Protein AF-A0A2D4JA57-F1 (afdb_monomer)

Organism: NCBI:txid129467

Structure (mmCIF, N/CA/C/O backbone):
data_AF-A0A2D4JA57-F1
#
_entry.id   AF-A0A2D4JA57-F1
#
loop_
_atom_site.group_PDB
_atom_site.id
_atom_site.type_symbol
_atom_site.label_atom_id
_atom_site.label_alt_id
_atom_site.label_comp_id
_atom_site.label_asym_id
_atom_site.label_entity_id
_atom_site.label_seq_id
_atom_site.pdbx_PDB_ins_code
_atom_site.Cartn_x
_atom_site.Cartn_y
_atom_site.Cartn_z
_atom_site.occupancy
_atom_site.B_iso_or_equiv
_atom_site.auth_seq_id
_atom_site.auth_comp_id
_atom_site.auth_asym_id
_atom_site.auth_atom_id
_atom_site.pdbx_PDB_model_num
ATOM 1 N N . TYR A 1 1 ? 15.317 13.537 -28.544 1.00 62.16 1 TYR A N 1
ATOM 2 C CA . TYR A 1 1 ? 15.847 12.285 -27.966 1.00 62.16 1 TYR A CA 1
ATOM 3 C C . TYR A 1 1 ? 16.134 11.316 -29.101 1.00 62.16 1 TYR A C 1
ATOM 5 O O . TYR A 1 1 ? 15.211 11.017 -29.844 1.00 62.16 1 TYR A O 1
ATOM 13 N N . HIS A 1 2 ? 17.378 10.859 -29.273 1.00 67.69 2 HIS A N 1
ATOM 14 C CA . HIS A 1 2 ? 17.697 9.803 -30.244 1.00 67.69 2 HIS A CA 1
ATOM 15 C C . HIS A 1 2 ? 17.609 8.440 -29.560 1.00 67.69 2 HIS A C 1
AT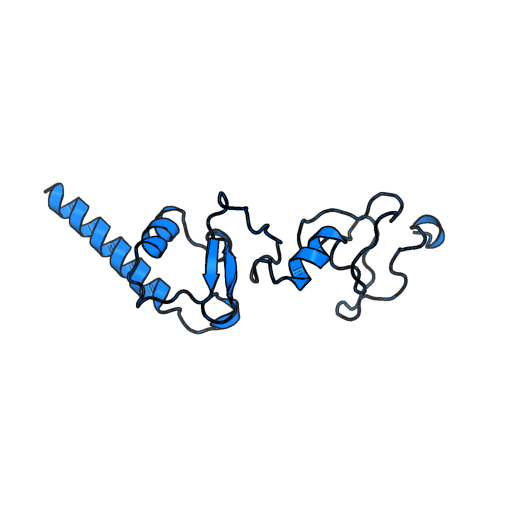OM 17 O O . HIS A 1 2 ? 18.252 8.249 -28.532 1.00 67.69 2 HIS A O 1
ATOM 23 N N . LEU A 1 3 ? 16.854 7.496 -30.133 1.00 66.88 3 LEU A N 1
ATOM 24 C CA . LEU A 1 3 ? 16.698 6.143 -29.575 1.00 66.88 3 LEU A CA 1
ATOM 25 C C . LEU A 1 3 ? 18.047 5.422 -29.418 1.00 66.88 3 LEU A C 1
ATOM 27 O O . LEU A 1 3 ? 18.262 4.743 -28.422 1.00 66.88 3 LEU A O 1
ATOM 31 N N . ALA A 1 4 ? 18.985 5.654 -30.342 1.00 70.00 4 ALA A N 1
ATOM 32 C CA . ALA A 1 4 ? 20.337 5.096 -30.295 1.00 70.00 4 ALA A CA 1
ATOM 33 C C . ALA A 1 4 ? 21.164 5.556 -29.076 1.00 70.00 4 ALA A C 1
ATOM 35 O O . ALA A 1 4 ? 22.108 4.878 -28.687 1.00 70.00 4 ALA A O 1
ATOM 36 N N . CYS A 1 5 ? 20.809 6.684 -28.450 1.00 71.81 5 CYS A N 1
ATOM 37 C CA . CYS A 1 5 ? 21.495 7.209 -27.266 1.00 71.81 5 CYS A CA 1
ATOM 38 C C . CYS A 1 5 ? 20.836 6.777 -25.943 1.00 71.81 5 CYS A C 1
ATOM 40 O O . CYS A 1 5 ? 21.306 7.180 -24.884 1.00 71.81 5 CYS A O 1
ATOM 42 N N . LEU A 1 6 ? 19.730 6.021 -25.985 1.00 66.69 6 LEU A N 1
ATOM 43 C CA . LEU A 1 6 ? 18.958 5.631 -24.795 1.00 66.69 6 LEU A CA 1
ATOM 44 C C . LEU A 1 6 ? 19.357 4.263 -24.221 1.00 66.69 6 LEU A C 1
ATOM 46 O O . LEU A 1 6 ? 18.840 3.882 -23.177 1.00 66.69 6 LEU A O 1
ATOM 50 N N . GLY A 1 7 ? 20.298 3.564 -24.858 1.00 67.88 7 GLY A N 1
ATOM 51 C CA . GLY A 1 7 ? 20.766 2.243 -24.441 1.00 67.88 7 GLY A CA 1
ATOM 52 C C . GLY A 1 7 ? 19.921 1.092 -25.011 1.00 67.88 7 GLY A C 1
ATOM 53 O O . GLY A 1 7 ? 18.778 1.298 -25.427 1.00 67.88 7 GLY A O 1
ATOM 54 N N . PRO A 1 8 ? 20.478 -0.131 -25.055 1.00 68.81 8 PRO A N 1
ATOM 55 C CA . PRO A 1 8 ? 19.865 -1.281 -25.729 1.00 68.81 8 PRO A CA 1
ATOM 56 C C . PRO A 1 8 ? 18.566 -1.753 -25.064 1.00 68.81 8 PRO A C 1
ATOM 58 O O . PRO A 1 8 ? 17.675 -2.261 -25.738 1.00 68.81 8 PRO A O 1
ATOM 61 N N . ASN A 1 9 ? 18.433 -1.537 -23.754 1.00 69.31 9 ASN A N 1
ATOM 62 C CA . ASN A 1 9 ? 17.302 -2.017 -22.961 1.00 69.31 9 ASN A CA 1
ATOM 63 C C . ASN A 1 9 ? 16.176 -0.983 -22.828 1.00 69.31 9 ASN A C 1
ATOM 65 O O . ASN A 1 9 ? 15.247 -1.175 -22.048 1.00 69.31 9 ASN A O 1
ATOM 69 N N . TYR A 1 10 ? 16.242 0.124 -23.566 1.00 73.69 10 TYR A N 1
ATOM 70 C CA . TYR A 1 10 ? 15.229 1.163 -23.495 1.00 73.69 10 TYR A CA 1
ATOM 71 C C . TYR A 1 10 ? 13.897 0.720 -24.139 1.00 73.69 10 TYR A C 1
ATOM 73 O O . TYR A 1 10 ? 13.900 0.254 -25.284 1.00 73.69 10 TYR A O 1
ATOM 81 N N . PRO A 1 11 ? 12.733 0.910 -23.481 1.00 69.88 11 PRO A N 1
ATOM 82 C CA . PRO A 1 11 ? 11.436 0.598 -24.068 1.00 69.88 11 PRO A CA 1
ATOM 83 C C . PRO A 1 11 ? 11.143 1.477 -25.287 1.00 69.88 11 PRO A C 1
ATOM 85 O O . PRO A 1 11 ? 10.759 2.642 -25.183 1.00 69.88 11 PRO A O 1
ATOM 88 N N . THR A 1 12 ? 11.271 0.886 -26.471 1.00 67.88 12 THR A N 1
ATOM 89 C CA . THR A 1 12 ? 10.881 1.501 -27.750 1.00 67.88 12 THR A CA 1
ATOM 90 C C . THR A 1 12 ? 9.394 1.325 -28.057 1.00 67.88 12 THR A C 1
ATOM 92 O O . THR A 1 12 ? 8.843 2.046 -28.888 1.00 67.88 12 THR A O 1
ATOM 95 N N . LYS A 1 13 ? 8.718 0.392 -27.372 1.00 62.03 13 LYS A N 1
ATOM 96 C CA . LYS A 1 13 ? 7.276 0.157 -27.503 1.00 62.03 13 LYS A CA 1
ATOM 97 C C . LYS A 1 13 ? 6.499 0.913 -26.418 1.00 62.03 13 LYS A C 1
ATOM 99 O O . LYS A 1 13 ? 6.955 0.965 -25.276 1.00 62.03 13 LYS A O 1
ATOM 104 N N . PRO A 1 14 ? 5.311 1.461 -26.736 1.00 59.19 14 PRO A N 1
ATOM 105 C CA . PRO A 1 14 ? 4.442 2.072 -25.739 1.00 59.19 14 PRO A CA 1
ATOM 106 C C . PRO A 1 14 ? 4.115 1.080 -24.621 1.00 59.19 14 PRO A C 1
ATOM 108 O O . PRO A 1 14 ? 3.842 -0.097 -24.873 1.00 59.19 14 PRO A O 1
ATOM 111 N N . PHE A 1 15 ? 4.102 1.563 -23.383 1.00 63.66 15 PHE A N 1
ATOM 112 C CA . PHE A 1 15 ? 3.682 0.769 -22.235 1.00 63.66 15 PHE A CA 1
ATOM 113 C C . PHE A 1 15 ? 2.235 0.313 -22.451 1.00 63.66 15 PHE A C 1
ATOM 115 O O . PHE A 1 15 ? 1.344 1.148 -22.571 1.00 63.66 15 PHE A O 1
ATOM 122 N N . ARG A 1 16 ? 1.960 -1.000 -22.449 1.00 55.50 16 ARG A N 1
ATOM 123 C CA . ARG A 1 16 ? 0.618 -1.558 -22.750 1.00 55.50 16 ARG A CA 1
ATOM 124 C C . ARG A 1 16 ? -0.527 -0.930 -21.934 1.00 55.50 16 ARG A C 1
ATOM 126 O O . ARG A 1 16 ? -1.664 -0.928 -22.389 1.00 55.50 16 ARG A O 1
ATOM 133 N N . LYS A 1 17 ? -0.235 -0.390 -20.742 1.00 57.19 17 LYS A N 1
ATOM 134 C CA . LYS A 1 17 ? -1.205 0.258 -19.839 1.00 57.19 17 LYS A CA 1
ATOM 135 C C . LYS A 1 17 ? -1.211 1.797 -19.883 1.00 57.19 17 LYS A C 1
ATOM 137 O O . LYS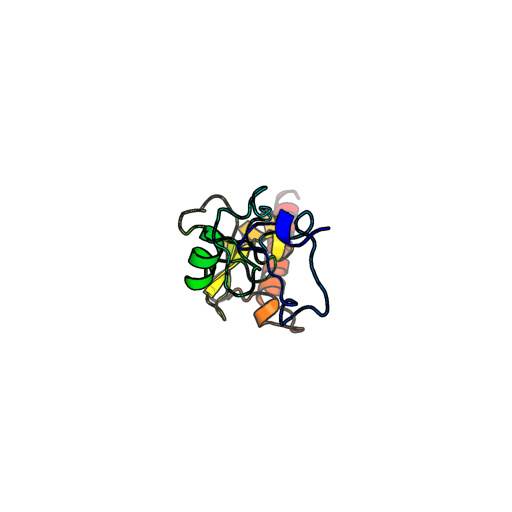 A 1 17 ? -2.065 2.398 -19.240 1.00 57.19 17 LYS A O 1
ATOM 142 N N . ARG A 1 18 ? -0.288 2.459 -20.594 1.00 57.41 18 ARG A N 1
ATOM 143 C CA . ARG A 1 18 ? -0.258 3.928 -20.730 1.00 57.41 18 ARG A CA 1
ATOM 144 C C . ARG A 1 18 ? -0.216 4.315 -22.205 1.00 57.41 18 ARG A C 1
ATOM 146 O O . ARG A 1 18 ? 0.680 3.906 -22.932 1.00 57.41 18 ARG A O 1
ATOM 153 N N . LYS A 1 19 ? -1.165 5.149 -22.641 1.00 56.81 19 LYS A N 1
ATOM 154 C CA . LYS A 1 19 ? -1.208 5.729 -23.996 1.00 56.81 19 LYS A CA 1
ATOM 155 C C . LYS A 1 19 ? -0.103 6.787 -24.177 1.00 56.81 19 LYS A C 1
ATOM 157 O O . LYS A 1 19 ? -0.401 7.963 -24.343 1.00 56.81 19 LYS A O 1
ATOM 162 N N . GLY A 1 20 ? 1.168 6.403 -24.070 1.00 67.19 20 GLY A N 1
ATOM 163 C CA . GLY A 1 20 ? 2.281 7.336 -24.218 1.00 67.19 20 GLY A CA 1
ATOM 164 C C . GLY A 1 20 ? 3.655 6.732 -23.943 1.00 67.19 20 GLY A C 1
ATOM 165 O O . GLY A 1 20 ? 3.797 5.706 -23.275 1.00 67.19 20 GLY A O 1
ATOM 166 N N . TRP A 1 21 ? 4.668 7.407 -24.474 1.00 72.62 21 TRP A N 1
ATOM 167 C CA . TRP A 1 21 ? 6.081 7.126 -24.254 1.00 72.62 21 TRP A CA 1
ATOM 168 C C . TRP A 1 21 ? 6.586 7.882 -23.014 1.00 72.62 21 TRP A C 1
ATOM 170 O O . TRP A 1 21 ? 6.259 9.055 -22.840 1.00 72.62 21 TRP A O 1
ATOM 180 N N . ILE A 1 22 ? 7.364 7.228 -22.144 1.00 75.38 22 ILE A N 1
ATOM 181 C CA . ILE A 1 22 ? 7.941 7.850 -20.938 1.00 75.38 22 ILE A CA 1
ATOM 182 C C . ILE A 1 22 ? 9.432 8.079 -21.169 1.00 75.38 22 ILE A C 1
ATOM 184 O O . ILE A 1 22 ? 10.171 7.125 -21.400 1.00 75.38 22 ILE A O 1
ATOM 188 N N . CYS A 1 23 ? 9.881 9.330 -21.054 1.00 77.06 23 CYS A N 1
ATOM 189 C CA . CYS A 1 23 ? 11.273 9.702 -21.292 1.00 77.06 23 CYS A CA 1
ATOM 190 C C . CYS A 1 23 ? 12.250 8.980 -20.341 1.00 77.06 23 CYS A C 1
ATOM 192 O O . CYS A 1 23 ? 11.895 8.686 -19.199 1.00 77.06 23 CYS A O 1
ATOM 194 N N . SER A 1 24 ? 13.499 8.742 -20.762 1.00 75.19 24 SER A N 1
ATOM 195 C CA . SER A 1 24 ? 14.533 8.112 -19.913 1.00 75.19 24 SER A CA 1
ATOM 196 C C . SER A 1 24 ? 14.791 8.867 -18.605 1.00 75.19 24 SER A C 1
ATOM 198 O O . SER A 1 24 ? 15.040 8.255 -17.574 1.00 75.19 24 SER A O 1
ATOM 200 N N . ALA A 1 25 ? 14.649 10.194 -18.616 1.00 78.56 25 ALA A N 1
ATOM 201 C CA . ALA A 1 25 ? 14.749 11.022 -17.417 1.00 78.56 25 ALA A CA 1
ATOM 202 C C . ALA A 1 25 ? 13.493 10.978 -16.528 1.00 78.56 25 ALA A C 1
ATOM 204 O O . ALA A 1 25 ? 13.560 11.408 -15.379 1.00 78.56 25 ALA A O 1
ATOM 205 N N . CYS A 1 26 ? 12.371 10.453 -17.021 1.00 81.75 26 CYS A N 1
ATOM 206 C CA . CYS A 1 26 ? 11.052 10.486 -16.385 1.00 81.75 26 CYS A CA 1
ATOM 207 C C . CYS A 1 26 ? 10.630 9.118 -15.837 1.00 81.75 26 CYS A C 1
ATOM 209 O O . CYS A 1 26 ? 9.802 9.037 -14.934 1.00 81.75 26 CYS A O 1
ATOM 211 N N . ILE A 1 27 ? 11.159 8.034 -16.405 1.00 83.19 27 ILE A N 1
ATOM 212 C CA . ILE A 1 27 ? 10.839 6.683 -15.960 1.00 83.19 27 ILE A CA 1
ATOM 213 C C . ILE A 1 27 ? 11.440 6.424 -14.577 1.00 83.19 27 ILE A C 1
ATOM 215 O O . ILE A 1 27 ? 12.580 6.788 -14.282 1.00 83.19 27 ILE A O 1
ATOM 219 N N . ARG A 1 28 ? 10.638 5.825 -13.703 1.00 86.56 28 ARG A N 1
ATOM 220 C CA . ARG A 1 28 ? 10.986 5.512 -12.319 1.00 86.56 28 ARG A CA 1
ATOM 221 C C . ARG A 1 28 ? 10.375 4.167 -11.958 1.00 86.56 28 ARG A C 1
ATOM 223 O O . ARG A 1 28 ? 9.272 3.855 -12.414 1.00 86.56 28 ARG A O 1
ATOM 230 N N . CYS A 1 29 ? 11.081 3.393 -11.142 1.00 89.88 29 CYS A N 1
ATOM 231 C CA . CYS A 1 29 ? 10.550 2.162 -10.576 1.00 89.88 29 CYS A CA 1
ATOM 232 C C . CYS A 1 29 ? 9.340 2.512 -9.706 1.00 89.88 29 CYS A C 1
ATOM 234 O O . CYS A 1 29 ? 9.442 3.378 -8.838 1.00 89.88 29 CYS A O 1
ATOM 236 N N . LYS A 1 30 ? 8.201 1.846 -9.909 1.00 88.06 30 LYS A N 1
ATOM 237 C CA . LYS A 1 30 ? 7.011 2.072 -9.071 1.00 88.06 30 LYS A CA 1
ATOM 238 C C . LYS A 1 30 ? 7.222 1.654 -7.612 1.00 88.06 30 LYS A C 1
ATOM 240 O O . LYS A 1 30 ? 6.585 2.228 -6.743 1.00 88.06 30 LYS A O 1
ATOM 245 N N . GLY A 1 31 ? 8.106 0.682 -7.369 1.00 90.31 31 GLY A N 1
ATOM 246 C CA . GLY A 1 31 ? 8.370 0.117 -6.044 1.00 90.31 31 GLY A CA 1
ATOM 247 C C . GLY A 1 31 ? 9.348 0.912 -5.180 1.00 90.31 31 GLY A C 1
ATOM 248 O O . GLY A 1 31 ? 9.166 0.999 -3.973 1.00 90.31 31 GLY A O 1
ATOM 249 N N . CYS A 1 32 ? 10.385 1.508 -5.767 1.00 90.38 32 CYS A N 1
ATOM 250 C CA . CYS A 1 32 ? 11.418 2.229 -5.007 1.00 90.38 32 CYS A CA 1
ATOM 251 C C . CYS A 1 32 ? 11.683 3.652 -5.511 1.00 90.38 32 CYS A C 1
ATOM 253 O O . CYS A 1 32 ? 12.449 4.391 -4.904 1.00 90.38 32 CYS A O 1
ATOM 255 N N . GLY A 1 33 ? 11.096 4.055 -6.638 1.00 88.88 33 GLY A N 1
ATOM 256 C CA . GLY A 1 33 ? 11.344 5.364 -7.236 1.00 88.88 33 GLY A CA 1
ATOM 257 C C . G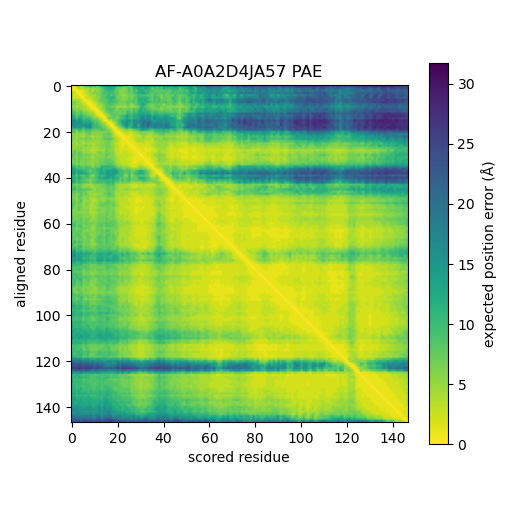LY A 1 33 ? 12.711 5.512 -7.908 1.00 88.88 33 GLY A C 1
ATOM 258 O O . GLY A 1 33 ? 12.996 6.582 -8.430 1.00 88.88 33 GLY A O 1
ATOM 259 N N . THR A 1 34 ? 13.561 4.482 -7.955 1.00 88.25 34 THR A N 1
ATOM 260 C CA . THR A 1 34 ? 14.868 4.562 -8.629 1.00 88.25 34 THR A CA 1
ATOM 261 C C . THR A 1 34 ? 14.699 4.758 -10.139 1.00 88.25 34 THR A C 1
ATOM 263 O O . THR A 1 34 ? 13.847 4.128 -10.772 1.00 88.25 34 THR A O 1
ATOM 266 N N . ALA A 1 35 ? 15.499 5.650 -10.729 1.00 84.50 35 ALA A N 1
ATOM 267 C CA . ALA A 1 35 ? 15.583 5.818 -12.178 1.00 84.50 35 ALA A CA 1
ATOM 268 C C . ALA A 1 35 ? 16.457 4.710 -12.793 1.00 84.50 35 ALA A C 1
ATOM 270 O O . ALA A 1 35 ? 17.423 4.288 -12.157 1.00 84.50 35 ALA A O 1
ATOM 271 N N . PRO A 1 36 ? 16.177 4.255 -14.024 1.00 74.50 36 PRO A N 1
ATOM 272 C CA . PRO A 1 36 ? 17.128 3.427 -14.750 1.00 74.50 36 PRO A CA 1
ATOM 273 C C . PRO A 1 36 ? 18.409 4.244 -14.920 1.00 74.50 36 PRO A C 1
ATOM 275 O O . PRO A 1 36 ? 18.350 5.423 -15.280 1.00 74.50 36 PRO A O 1
ATOM 278 N N . GLY A 1 37 ? 19.554 3.646 -14.580 1.00 71.12 37 GLY A N 1
ATOM 279 C CA . GLY A 1 37 ? 20.857 4.303 -14.674 1.00 71.12 37 GLY A CA 1
ATOM 280 C C . GLY A 1 37 ? 21.113 4.883 -16.070 1.00 71.12 37 GLY A C 1
ATOM 281 O O . GLY A 1 37 ? 20.410 4.564 -17.030 1.00 71.12 37 GLY A O 1
ATOM 282 N N . LYS A 1 38 ? 22.145 5.731 -16.205 1.00 62.84 38 LYS A N 1
ATOM 283 C CA . LYS A 1 38 ? 22.430 6.485 -17.447 1.00 62.84 38 LYS A CA 1
ATOM 284 C C . LYS A 1 38 ? 22.444 5.622 -18.721 1.00 62.84 38 LYS A C 1
ATOM 286 O O . LYS A 1 38 ? 22.076 6.134 -19.773 1.00 62.84 38 LYS A O 1
ATOM 291 N N . ASN A 1 39 ? 22.809 4.341 -18.614 1.00 60.25 39 ASN A N 1
ATOM 292 C CA . ASN A 1 39 ? 22.980 3.437 -19.753 1.00 60.25 39 ASN A CA 1
ATOM 293 C C . ASN A 1 39 ? 21.968 2.280 -19.825 1.00 60.25 39 ASN A C 1
ATOM 295 O O . ASN A 1 39 ? 22.112 1.440 -20.709 1.00 60.25 39 ASN A O 1
ATOM 299 N N . TRP A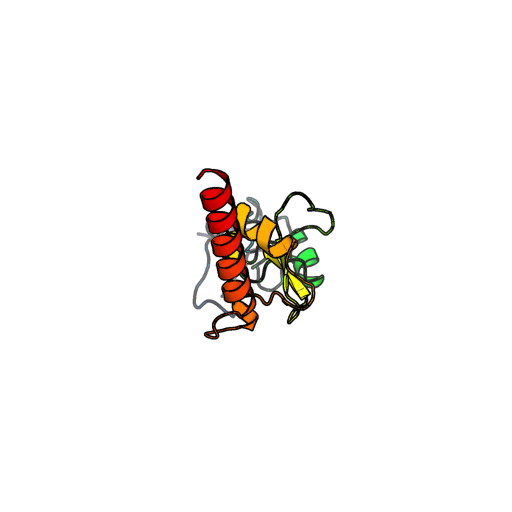 1 40 ? 20.966 2.211 -18.936 1.00 68.69 40 TRP A N 1
ATOM 300 C CA . TRP A 1 40 ? 20.025 1.073 -18.894 1.00 68.69 40 TRP A CA 1
ATOM 301 C C . TRP A 1 40 ? 20.724 -0.297 -18.811 1.00 68.69 40 TRP A C 1
ATOM 303 O O . TRP A 1 40 ? 20.279 -1.292 -19.380 1.00 68.69 40 TRP A O 1
ATOM 313 N N . ASP A 1 41 ? 21.846 -0.322 -18.101 1.00 64.81 41 ASP A N 1
ATOM 314 C CA . ASP A 1 41 ? 22.693 -1.483 -17.827 1.00 64.81 41 ASP A CA 1
ATOM 315 C C . ASP A 1 41 ? 22.010 -2.538 -16.950 1.00 64.81 41 ASP A C 1
ATOM 317 O O . ASP A 1 41 ? 22.373 -3.708 -16.982 1.00 64.81 41 ASP A O 1
ATOM 321 N N . THR A 1 42 ? 20.998 -2.130 -16.188 1.00 68.25 42 THR A N 1
ATOM 322 C CA . THR A 1 42 ? 20.212 -3.016 -15.332 1.00 68.25 42 THR A CA 1
ATOM 323 C C . THR A 1 42 ? 18.953 -3.480 -16.055 1.00 68.25 42 THR A C 1
ATOM 325 O O . THR A 1 42 ? 18.230 -2.664 -16.629 1.00 68.25 42 THR A O 1
ATOM 328 N N . GLU A 1 43 ? 18.642 -4.774 -15.977 1.00 75.38 43 GLU A N 1
ATOM 329 C CA . GLU A 1 43 ? 17.374 -5.315 -16.467 1.00 75.38 43 GLU A CA 1
ATOM 330 C C . GLU A 1 43 ? 16.186 -4.823 -15.620 1.00 75.38 43 GLU A C 1
ATOM 332 O O . GLU A 1 43 ? 16.253 -4.698 -14.393 1.00 75.38 43 GLU A O 1
ATOM 337 N N . TRP A 1 44 ? 15.085 -4.504 -16.296 1.00 84.00 44 TRP A N 1
ATOM 338 C CA . TRP A 1 44 ? 13.818 -4.084 -15.694 1.00 84.00 44 TRP A CA 1
ATOM 339 C C . TRP A 1 44 ? 12.744 -5.127 -15.992 1.00 84.00 44 TRP A C 1
ATOM 341 O O . TRP A 1 44 ? 12.932 -5.999 -16.841 1.00 84.00 44 TRP A O 1
ATOM 351 N N . SER A 1 45 ? 11.602 -5.036 -15.309 1.00 85.00 45 SER A N 1
ATOM 352 C CA . SER A 1 45 ? 10.446 -5.882 -15.613 1.00 85.00 45 SER A CA 1
ATOM 353 C C . SER A 1 45 ? 10.063 -5.786 -17.096 1.00 85.00 45 SER A C 1
ATOM 355 O O . SER A 1 45 ? 10.320 -4.783 -17.760 1.00 85.00 45 SER A O 1
ATOM 357 N N . SER A 1 46 ? 9.399 -6.813 -17.630 1.00 79.12 46 SER A N 1
ATOM 358 C CA . SER A 1 46 ? 9.008 -6.869 -19.051 1.00 79.12 46 SER A CA 1
ATOM 359 C C . SER A 1 46 ? 8.097 -5.716 -19.496 1.00 79.12 46 SER A C 1
ATOM 361 O O . SER A 1 46 ? 8.036 -5.378 -20.678 1.00 79.12 46 SER A O 1
ATOM 363 N N . ASP A 1 47 ? 7.388 -5.098 -18.549 1.00 80.00 47 ASP A N 1
ATOM 364 C CA . ASP A 1 47 ? 6.578 -3.902 -18.756 1.00 80.00 47 ASP A CA 1
ATOM 365 C C . ASP A 1 47 ? 7.292 -2.601 -18.359 1.00 80.00 47 ASP A C 1
ATOM 367 O O . ASP A 1 47 ? 6.639 -1.564 -18.303 1.00 80.00 47 ASP A O 1
ATOM 371 N N . TYR A 1 48 ? 8.595 -2.660 -18.067 1.00 80.06 48 TYR A N 1
ATOM 372 C CA . TYR A 1 48 ? 9.489 -1.574 -17.655 1.00 80.06 48 TYR A CA 1
ATOM 373 C C . TYR A 1 48 ? 8.967 -0.734 -16.485 1.00 80.06 48 TYR A C 1
ATOM 375 O O . TYR A 1 48 ? 9.257 0.456 -16.376 1.00 80.06 48 TYR A O 1
ATOM 383 N N . SER A 1 49 ? 8.153 -1.320 -15.610 1.00 84.94 49 SER A N 1
ATOM 384 C CA . SER A 1 49 ? 7.546 -0.595 -14.495 1.00 84.94 49 SER A CA 1
ATOM 385 C C . SER A 1 49 ? 8.277 -0.765 -13.164 1.00 84.94 49 SER A C 1
ATOM 387 O O . SER A 1 49 ? 8.084 0.053 -12.258 1.00 84.94 49 SER A O 1
ATOM 389 N N . LEU A 1 50 ? 9.131 -1.784 -13.054 1.00 89.56 50 LEU A N 1
ATOM 390 C CA . LEU A 1 50 ? 9.901 -2.117 -11.860 1.00 89.56 50 LEU A CA 1
ATOM 391 C C . LEU A 1 50 ? 11.363 -2.389 -12.230 1.00 89.56 50 LEU A C 1
ATOM 393 O O . LEU A 1 50 ? 11.642 -2.973 -13.277 1.00 89.56 50 LEU A O 1
ATOM 397 N N . CYS A 1 51 ? 12.292 -2.000 -11.355 1.00 90.19 51 CYS A N 1
ATOM 398 C CA . CYS A 1 51 ? 13.674 -2.474 -11.438 1.00 90.19 51 CYS A CA 1
ATOM 399 C C . CYS A 1 51 ? 13.748 -3.970 -11.082 1.00 90.19 51 CYS A C 1
ATOM 401 O O . CYS A 1 51 ? 12.827 -4.498 -10.454 1.00 90.19 51 CYS A O 1
ATOM 403 N N . SER A 1 52 ? 14.848 -4.640 -11.440 1.00 89.25 52 SER A N 1
ATOM 404 C CA . SER A 1 52 ? 15.061 -6.067 -11.146 1.00 89.25 52 SER A CA 1
ATOM 405 C C . SER A 1 52 ? 14.773 -6.436 -9.679 1.00 89.25 52 SER A C 1
ATOM 407 O O . SER A 1 52 ? 13.939 -7.302 -9.419 1.00 89.25 52 SER A O 1
ATOM 409 N N . ALA A 1 53 ? 15.349 -5.705 -8.715 1.00 90.31 53 ALA A N 1
ATOM 410 C CA . ALA A 1 53 ? 15.149 -5.965 -7.285 1.00 90.31 53 ALA A CA 1
ATOM 411 C C . ALA A 1 53 ? 13.671 -5.867 -6.857 1.00 90.31 53 ALA A C 1
ATOM 413 O O . ALA A 1 53 ? 13.128 -6.796 -6.259 1.00 90.31 53 ALA A O 1
ATOM 414 N N . CYS A 1 54 ? 12.978 -4.784 -7.230 1.00 92.94 54 CYS A N 1
ATOM 415 C CA . CYS A 1 54 ? 11.550 -4.643 -6.943 1.00 92.94 54 CYS A CA 1
ATOM 416 C C . CYS A 1 54 ? 10.709 -5.697 -7.667 1.00 92.94 54 CYS A C 1
ATOM 418 O O . CYS A 1 54 ? 9.706 -6.133 -7.119 1.00 92.94 54 CYS A O 1
ATOM 420 N N . SER A 1 55 ? 11.095 -6.135 -8.870 1.00 92.94 55 SER A N 1
ATOM 421 C CA . SER A 1 55 ? 10.379 -7.198 -9.582 1.00 92.94 55 SER A CA 1
ATOM 422 C C . SER A 1 55 ? 10.404 -8.517 -8.805 1.00 92.94 55 SER A C 1
ATOM 424 O O . SER A 1 55 ? 9.398 -9.224 -8.787 1.00 92.94 55 SER A O 1
ATOM 426 N N . VAL A 1 56 ? 11.518 -8.838 -8.139 1.00 93.19 56 VAL A N 1
ATOM 427 C CA . VAL A 1 56 ? 11.624 -10.026 -7.277 1.00 93.19 56 VAL A CA 1
ATOM 428 C C . VAL A 1 56 ? 10.690 -9.906 -6.071 1.00 93.19 56 VAL A C 1
ATOM 430 O O . VAL A 1 56 ? 9.940 -10.840 -5.795 1.00 93.19 56 VAL A O 1
ATOM 433 N N . LEU A 1 57 ? 10.686 -8.757 -5.388 1.00 94.62 57 LEU A N 1
ATOM 434 C CA . LEU A 1 57 ? 9.800 -8.511 -4.240 1.00 94.62 57 LEU A CA 1
ATOM 435 C C . LEU A 1 57 ? 8.320 -8.542 -4.641 1.00 94.62 57 LEU A C 1
ATOM 437 O O . LEU A 1 57 ? 7.506 -9.171 -3.968 1.00 94.62 57 LEU A O 1
ATOM 441 N N . TYR A 1 58 ? 7.974 -7.954 -5.787 1.00 93.25 58 TYR A N 1
ATOM 442 C CA . TYR A 1 58 ? 6.619 -7.993 -6.332 1.00 93.25 58 TYR A CA 1
ATOM 443 C C . TYR A 1 58 ? 6.126 -9.413 -6.597 1.00 93.25 58 TYR A C 1
ATOM 445 O O . TYR A 1 58 ? 4.988 -9.732 -6.261 1.00 93.25 58 TYR A O 1
ATOM 453 N N . ASN A 1 59 ? 6.979 -10.273 -7.157 1.00 92.62 59 ASN A N 1
ATOM 454 C CA . ASN A 1 59 ? 6.633 -11.670 -7.417 1.00 92.62 59 ASN A CA 1
ATOM 455 C C . ASN A 1 59 ? 6.411 -12.473 -6.124 1.00 92.62 59 ASN A C 1
ATOM 457 O O . ASN A 1 59 ? 5.667 -13.449 -6.148 1.00 92.62 59 ASN A O 1
ATOM 461 N N . LYS A 1 60 ? 7.018 -12.056 -5.005 1.00 94.31 60 LYS A N 1
ATOM 462 C CA . LYS A 1 60 ? 6.755 -12.617 -3.670 1.00 94.31 60 LYS A CA 1
ATOM 463 C C . LYS A 1 60 ? 5.487 -12.061 -3.009 1.00 94.31 60 LYS A C 1
ATOM 465 O O . LYS A 1 60 ? 5.053 -12.603 -2.005 1.00 94.31 60 LYS A O 1
ATOM 470 N N . GLY A 1 61 ? 4.901 -10.990 -3.551 1.00 94.25 61 GLY A N 1
ATOM 471 C CA . GLY A 1 61 ? 3.790 -10.269 -2.923 1.00 94.25 61 GLY A CA 1
ATOM 472 C C . GLY A 1 61 ? 4.225 -9.190 -1.923 1.00 94.25 61 GLY A C 1
ATOM 473 O O . GLY A 1 61 ? 3.375 -8.602 -1.256 1.00 94.25 61 GLY A O 1
ATOM 474 N N . ASN A 1 62 ? 5.518 -8.869 -1.852 1.00 95.62 62 ASN A N 1
ATOM 475 C CA . ASN A 1 62 ? 6.065 -7.923 -0.882 1.00 95.62 62 ASN A CA 1
ATOM 476 C C . ASN A 1 62 ? 5.988 -6.479 -1.382 1.00 95.62 62 ASN A C 1
ATOM 478 O O . ASN A 1 62 ? 6.988 -5.848 -1.734 1.00 95.62 62 ASN A O 1
ATOM 482 N N . TYR A 1 63 ? 4.768 -5.957 -1.461 1.00 95.81 63 TYR A N 1
ATOM 483 C CA . TYR A 1 63 ? 4.514 -4.558 -1.779 1.00 95.81 63 TYR A CA 1
ATOM 484 C C . TYR A 1 63 ? 3.236 -4.058 -1.115 1.00 95.81 63 TYR A C 1
ATOM 486 O O . TYR A 1 63 ? 2.252 -4.783 -0.968 1.00 95.81 63 TYR A O 1
ATOM 494 N N . CYS A 1 64 ? 3.227 -2.777 -0.755 1.00 96.25 64 CYS A N 1
ATOM 495 C CA . CYS A 1 64 ? 2.035 -2.130 -0.233 1.00 96.25 64 CYS A CA 1
ATOM 496 C C . CYS A 1 64 ? 1.030 -1.887 -1.376 1.00 96.25 64 CYS A C 1
ATOM 498 O O . CYS A 1 64 ? 1.345 -1.157 -2.320 1.00 96.25 64 CYS A O 1
ATOM 500 N N . PRO A 1 65 ? -0.210 -2.406 -1.313 1.00 95.31 65 PRO A N 1
ATOM 501 C CA . PRO A 1 65 ? -1.199 -2.267 -2.386 1.00 95.31 65 PRO A CA 1
ATOM 502 C C . PRO A 1 65 ? -1.740 -0.838 -2.559 1.00 95.31 65 PRO A C 1
ATOM 504 O O . PRO A 1 65 ? -2.454 -0.574 -3.525 1.00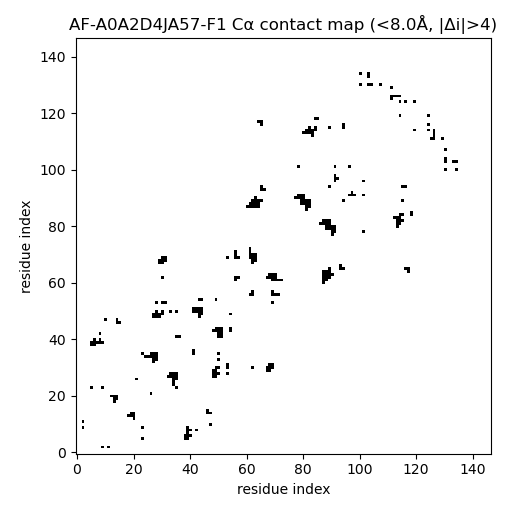 95.31 65 PRO A O 1
ATOM 507 N N . ILE A 1 66 ? -1.421 0.088 -1.645 1.00 94.31 66 ILE A N 1
ATOM 508 C CA . ILE A 1 66 ? -1.844 1.494 -1.723 1.00 94.31 66 ILE A CA 1
ATOM 509 C C . ILE A 1 66 ? -0.800 2.347 -2.445 1.00 94.31 66 ILE A C 1
ATOM 511 O O . ILE A 1 66 ? -1.127 3.038 -3.407 1.00 94.31 66 ILE A O 1
ATOM 515 N N . CYS A 1 67 ? 0.452 2.324 -1.981 1.00 94.38 67 CYS A N 1
ATOM 516 C CA . CYS A 1 67 ? 1.511 3.164 -2.543 1.00 94.38 67 CYS A CA 1
ATOM 517 C C . CYS A 1 67 ? 2.400 2.441 -3.555 1.00 94.38 67 CYS A C 1
ATOM 519 O O . CYS A 1 67 ? 3.208 3.098 -4.200 1.00 94.38 67 CYS A O 1
ATOM 521 N N . LEU A 1 68 ? 2.246 1.120 -3.703 1.00 93.44 68 LEU A N 1
ATOM 522 C CA . LEU A 1 68 ? 3.035 0.264 -4.591 1.00 93.44 68 LEU A CA 1
ATOM 523 C C . LEU A 1 68 ? 4.518 0.142 -4.204 1.00 93.44 68 LEU A C 1
ATOM 525 O O . LEU A 1 68 ? 5.271 -0.530 -4.901 1.00 93.44 68 LEU A O 1
ATOM 529 N N . HIS A 1 69 ? 4.934 0.722 -3.076 1.00 94.62 69 HIS A N 1
ATOM 530 C CA . HIS A 1 69 ? 6.288 0.547 -2.572 1.00 94.62 69 HIS A CA 1
ATOM 531 C C . HIS A 1 69 ? 6.527 -0.883 -2.088 1.00 94.62 69 HIS A C 1
ATOM 533 O O . HIS A 1 69 ? 5.665 -1.469 -1.428 1.00 94.62 69 HIS A O 1
ATOM 539 N N . CYS A 1 70 ? 7.691 -1.430 -2.435 1.00 94.75 70 CYS A N 1
ATOM 540 C CA . CYS A 1 70 ? 8.131 -2.743 -1.969 1.00 94.75 70 CYS A CA 1
ATOM 541 C C . CYS A 1 70 ? 8.654 -2.658 -0.534 1.00 94.75 70 CYS A C 1
ATOM 543 O O . CYS A 1 70 ? 9.201 -1.627 -0.152 1.00 94.75 70 CYS A O 1
ATOM 545 N N . TYR A 1 71 ? 8.524 -3.753 0.204 1.00 94.31 71 TYR A N 1
ATOM 546 C CA . TYR A 1 71 ? 9.108 -3.930 1.533 1.00 94.31 71 TYR A CA 1
ATOM 547 C C . TYR A 1 71 ? 9.910 -5.235 1.576 1.00 94.31 71 TYR A C 1
ATOM 549 O O . TYR A 1 71 ? 9.717 -6.122 0.739 1.00 94.31 71 TYR A O 1
ATOM 557 N N . GLU A 1 72 ? 10.830 -5.345 2.526 1.00 91.88 72 GLU A N 1
ATOM 558 C CA . GLU A 1 72 ? 11.564 -6.584 2.799 1.00 91.88 72 GLU A CA 1
ATOM 559 C C . GLU A 1 72 ? 10.906 -7.338 3.962 1.00 91.88 72 GLU A C 1
ATOM 561 O O . GLU A 1 72 ? 10.219 -6.739 4.785 1.00 91.88 72 GLU A O 1
ATOM 566 N N . ASP A 1 73 ? 11.104 -8.656 4.044 1.00 88.25 73 ASP A N 1
ATOM 567 C CA . ASP A 1 73 ? 10.506 -9.479 5.113 1.00 88.25 73 ASP A CA 1
ATOM 568 C C . ASP A 1 73 ? 11.051 -9.125 6.511 1.00 88.25 73 ASP A C 1
ATOM 570 O O . ASP A 1 73 ? 10.434 -9.439 7.523 1.00 88.25 73 ASP A O 1
ATOM 574 N N . ASN A 1 74 ? 12.220 -8.483 6.569 1.00 88.62 74 ASN A N 1
ATOM 575 C CA . ASN A 1 74 ? 12.893 -8.039 7.788 1.00 88.62 74 ASN A CA 1
ATOM 576 C C . ASN A 1 74 ? 12.718 -6.533 8.073 1.00 88.62 74 ASN A C 1
ATOM 578 O O . ASN A 1 74 ? 13.392 -6.014 8.965 1.00 88.62 74 ASN A O 1
ATOM 582 N N . ASP A 1 75 ? 11.845 -5.829 7.343 1.00 87.56 75 ASP A N 1
ATOM 583 C CA . ASP A 1 75 ? 11.515 -4.423 7.609 1.00 87.56 75 ASP A CA 1
ATOM 584 C C . ASP A 1 75 ? 10.537 -4.312 8.791 1.00 87.56 75 ASP A C 1
ATOM 586 O O . ASP A 1 75 ? 9.339 -4.075 8.636 1.00 87.56 75 ASP A O 1
ATOM 590 N N . TYR A 1 76 ? 11.065 -4.529 9.996 1.00 86.44 76 TYR A N 1
ATOM 591 C CA . TYR A 1 76 ? 10.306 -4.438 11.246 1.00 86.44 76 TYR A CA 1
ATOM 592 C C . TYR A 1 76 ? 10.189 -3.003 11.782 1.00 86.44 76 TYR A C 1
ATOM 594 O O . TYR A 1 76 ? 9.478 -2.767 12.758 1.00 86.44 76 TYR A O 1
ATOM 602 N N . GLU A 1 77 ? 10.899 -2.043 11.182 1.00 88.12 77 GLU A N 1
ATOM 603 C CA . GLU A 1 77 ? 10.868 -0.635 11.599 1.00 88.12 77 GLU A CA 1
ATOM 604 C C . GLU A 1 77 ? 9.672 0.107 10.988 1.00 88.12 77 GLU A C 1
ATOM 606 O O . GLU A 1 77 ? 9.107 1.026 11.596 1.00 88.12 77 GLU A O 1
ATOM 611 N N . SER A 1 78 ? 9.250 -0.302 9.790 1.00 92.19 78 SER A N 1
ATOM 612 C CA . SER A 1 78 ? 8.059 0.227 9.141 1.00 92.19 78 SER A CA 1
ATOM 613 C C . SER A 1 78 ? 6.784 -0.230 9.853 1.00 92.19 78 SER A C 1
ATOM 615 O O . SER A 1 78 ? 6.433 -1.406 9.874 1.00 92.19 78 SER A O 1
ATOM 617 N N . LYS A 1 79 ? 6.006 0.729 10.372 1.00 95.19 79 LYS A N 1
ATOM 618 C CA . LYS A 1 79 ? 4.659 0.468 10.911 1.00 95.19 79 LYS A CA 1
ATOM 619 C C . LYS A 1 79 ? 3.724 -0.012 9.795 1.00 95.19 79 LYS A C 1
ATOM 621 O O . LYS A 1 79 ? 3.285 0.790 8.955 1.00 95.19 79 LYS A O 1
ATOM 626 N N . MET A 1 80 ? 3.405 -1.302 9.788 1.00 96.25 80 MET A N 1
ATOM 627 C CA . MET A 1 80 ? 2.581 -1.942 8.764 1.00 96.25 80 MET A CA 1
ATOM 628 C C . MET A 1 80 ? 1.557 -2.899 9.373 1.00 96.25 80 MET A C 1
ATOM 630 O O . MET A 1 80 ? 1.769 -3.455 10.442 1.00 96.25 80 MET A O 1
ATOM 634 N N . MET A 1 81 ? 0.448 -3.119 8.666 1.00 95.31 81 MET A N 1
ATOM 635 C CA . MET A 1 81 ? -0.586 -4.075 9.066 1.00 95.31 81 MET A CA 1
ATOM 636 C C . MET A 1 81 ? -0.918 -5.009 7.908 1.00 95.31 81 MET A C 1
ATOM 638 O O . MET A 1 81 ? -1.063 -4.559 6.766 1.00 95.31 81 MET A O 1
ATOM 642 N N . GLN A 1 82 ? -1.072 -6.298 8.198 1.00 95.69 82 GLN A N 1
ATOM 643 C CA . GLN A 1 82 ? -1.399 -7.301 7.192 1.00 95.69 82 GLN A CA 1
ATOM 644 C C . GLN A 1 82 ? -2.904 -7.347 6.916 1.00 95.69 82 GLN A C 1
ATOM 646 O O . GLN A 1 82 ? -3.714 -7.575 7.814 1.00 95.69 82 GLN A O 1
ATOM 651 N N . CYS A 1 83 ? -3.296 -7.130 5.662 1.00 95.44 83 CYS A N 1
ATOM 652 C CA . CYS A 1 83 ? -4.691 -7.218 5.245 1.00 95.44 83 CYS A CA 1
ATOM 653 C C . CYS A 1 83 ? -5.164 -8.676 5.217 1.00 95.44 83 CYS A C 1
ATOM 655 O O . CYS A 1 83 ? -4.677 -9.452 4.405 1.00 95.44 83 CYS A O 1
ATOM 657 N N . ALA A 1 84 ? -6.212 -9.020 5.962 1.00 94.38 84 ALA A N 1
ATOM 658 C CA . ALA A 1 84 ? -6.726 -10.395 5.999 1.00 94.38 84 ALA A CA 1
ATOM 659 C C . ALA A 1 84 ? -7.458 -10.863 4.725 1.00 94.38 84 ALA A C 1
ATOM 661 O O . ALA A 1 84 ? -7.939 -11.990 4.663 1.00 94.38 84 ALA A O 1
ATOM 662 N N . LYS A 1 85 ? -7.640 -9.984 3.728 1.00 94.62 85 LYS A N 1
ATOM 663 C CA . LYS A 1 85 ? -8.286 -10.335 2.450 1.00 94.62 85 LYS A CA 1
ATOM 664 C C . LYS A 1 85 ? -7.295 -10.639 1.331 1.00 94.62 85 LYS A C 1
ATOM 666 O O . LYS A 1 85 ? -7.667 -11.314 0.378 1.00 94.62 85 LYS A O 1
ATOM 671 N N . CYS A 1 86 ? -6.102 -10.055 1.379 1.00 95.44 86 CYS A N 1
ATOM 672 C CA . CYS A 1 86 ? -5.116 -10.178 0.305 1.00 95.44 86 CYS A CA 1
ATOM 673 C C . CYS A 1 86 ? -3.707 -10.489 0.802 1.00 95.44 86 CYS A C 1
ATOM 675 O O . CYS A 1 86 ? -2.787 -10.494 -0.006 1.00 95.44 86 CYS A O 1
ATOM 677 N N . ASP A 1 87 ? -3.538 -10.666 2.112 1.00 96.00 87 ASP A N 1
ATOM 678 C CA . ASP A 1 87 ? -2.298 -11.002 2.815 1.00 96.00 87 ASP A CA 1
ATOM 679 C C . ASP A 1 87 ? -1.128 -10.025 2.618 1.00 96.00 87 ASP A C 1
ATOM 681 O O . ASP A 1 87 ? -0.056 -10.214 3.191 1.00 96.00 87 ASP A O 1
ATOM 685 N N . HIS A 1 88 ? -1.341 -8.931 1.881 1.00 96.31 88 HIS A N 1
ATOM 686 C CA . HIS A 1 88 ? -0.370 -7.859 1.721 1.00 96.31 88 HIS A CA 1
ATOM 687 C C . HIS A 1 88 ? -0.292 -6.977 2.965 1.00 96.31 88 HIS A C 1
ATOM 689 O O . HIS A 1 88 ? -1.310 -6.614 3.569 1.00 96.31 88 HIS A O 1
ATOM 695 N N . TRP A 1 89 ? 0.925 -6.536 3.268 1.00 96.62 89 TRP A N 1
ATOM 696 C CA . TRP A 1 89 ? 1.185 -5.557 4.309 1.00 96.62 89 TRP A CA 1
ATOM 697 C C . TRP A 1 89 ? 0.986 -4.138 3.784 1.00 96.62 89 TRP A C 1
ATOM 699 O O . TRP A 1 89 ? 1.393 -3.786 2.675 1.00 96.62 89 TRP A O 1
ATOM 709 N N . VAL A 1 90 ? 0.347 -3.299 4.593 1.00 96.62 90 VAL A N 1
ATOM 710 C CA . VAL A 1 90 ? 0.033 -1.909 4.257 1.00 96.62 90 VAL A CA 1
ATOM 711 C C . VAL A 1 90 ? 0.660 -0.987 5.285 1.00 96.62 90 VAL A C 1
ATOM 713 O O . VAL A 1 90 ? 0.422 -1.148 6.477 1.00 96.62 90 VAL A O 1
ATOM 716 N N . HIS A 1 91 ? 1.409 0.020 4.829 1.00 96.56 91 HIS A N 1
ATOM 717 C CA . HIS A 1 91 ? 1.919 1.059 5.723 1.00 96.56 91 HIS A CA 1
ATOM 718 C C . HIS A 1 91 ? 0.768 1.787 6.426 1.00 96.56 91 HIS A C 1
ATOM 720 O O . HIS A 1 91 ? -0.152 2.274 5.758 1.00 96.56 91 HIS A O 1
ATOM 726 N N . ALA A 1 92 ? 0.879 1.978 7.741 1.00 95.69 92 ALA A N 1
ATOM 727 C CA . ALA A 1 92 ? -0.094 2.727 8.538 1.00 95.69 92 ALA A CA 1
ATOM 728 C C . ALA A 1 92 ? -0.402 4.105 7.921 1.00 95.69 92 ALA A C 1
ATOM 730 O O . ALA A 1 92 ? -1.561 4.467 7.706 1.00 95.69 92 ALA A O 1
ATOM 731 N N . LYS A 1 93 ? 0.649 4.822 7.500 1.00 95.31 93 LYS A N 1
ATOM 732 C CA . LYS A 1 93 ? 0.547 6.129 6.831 1.00 95.31 93 LYS A CA 1
ATOM 733 C C . LYS A 1 93 ? -0.194 6.071 5.493 1.00 95.31 93 LYS A C 1
ATOM 735 O O . LYS A 1 93 ? -0.940 6.992 5.176 1.00 95.31 93 LYS A O 1
ATOM 740 N N . CYS A 1 94 ? -0.035 4.999 4.711 1.00 95.44 94 CYS A N 1
ATOM 741 C CA . CYS A 1 94 ? -0.760 4.831 3.446 1.00 95.44 94 CYS A CA 1
ATOM 742 C C . CYS A 1 94 ? -2.261 4.608 3.666 1.00 95.44 94 CYS A C 1
ATOM 744 O O . CYS A 1 94 ? -3.075 5.020 2.843 1.00 95.44 94 CYS A O 1
ATOM 746 N N . GLU A 1 95 ? -2.629 3.995 4.788 1.00 93.06 95 GLU A N 1
ATOM 747 C CA . GLU A 1 95 ? -4.018 3.869 5.231 1.00 93.06 95 GLU A CA 1
ATOM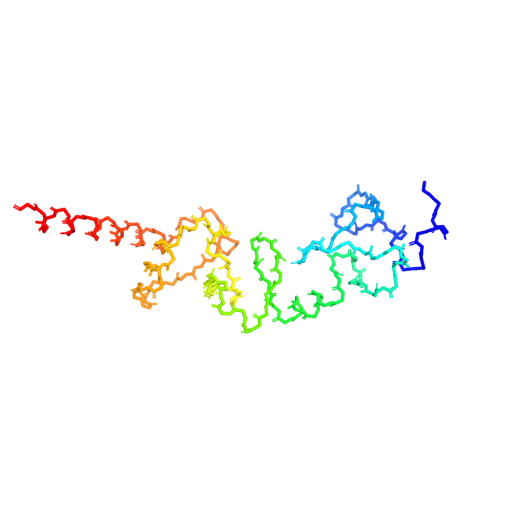 748 C C . GLU A 1 95 ? -4.526 5.165 5.911 1.00 93.06 95 GLU A C 1
ATOM 750 O O . GLU A 1 95 ? -5.714 5.297 6.210 1.00 93.06 95 GLU A O 1
ATOM 755 N N . GLY A 1 96 ? -3.660 6.163 6.118 1.00 92.44 96 GLY A N 1
ATOM 756 C CA . GLY A 1 96 ? -3.993 7.418 6.794 1.00 92.44 96 GLY A CA 1
ATOM 757 C C . GLY A 1 96 ? -4.164 7.267 8.306 1.00 92.44 96 GLY A C 1
ATOM 758 O O . GLY A 1 96 ? -4.941 8.010 8.902 1.00 92.44 96 GLY A O 1
ATOM 759 N N . LEU A 1 97 ? -3.499 6.284 8.916 1.00 93.25 97 LEU A N 1
ATOM 760 C CA . LEU A 1 97 ? -3.413 6.149 10.368 1.00 93.25 97 LEU A CA 1
ATOM 761 C C . LEU A 1 97 ? -2.285 7.023 10.917 1.00 93.25 97 LEU A C 1
ATOM 763 O O . LEU A 1 97 ? -1.217 7.120 10.308 1.00 93.25 97 LEU A O 1
ATOM 767 N N . SER A 1 98 ? -2.538 7.642 12.071 1.00 93.88 98 SER A N 1
ATOM 768 C CA . SER A 1 98 ? -1.478 8.210 12.901 1.00 93.88 98 SER A CA 1
ATOM 769 C C . SER A 1 98 ? -0.729 7.097 13.634 1.00 93.88 98 SER A C 1
ATOM 771 O O . SER A 1 98 ? -1.182 5.948 13.661 1.00 93.88 98 SER A O 1
ATOM 773 N N . ASP A 1 99 ? 0.397 7.442 14.251 1.00 93.19 99 ASP A N 1
ATOM 774 C CA . ASP A 1 99 ? 1.172 6.501 15.055 1.00 93.19 99 ASP A CA 1
ATOM 775 C C . ASP A 1 99 ? 0.341 5.987 16.243 1.00 93.19 99 ASP A C 1
ATOM 777 O O . ASP A 1 99 ? 0.289 4.786 16.477 1.00 93.19 99 ASP A O 1
ATOM 781 N N . GLU A 1 100 ? -0.431 6.851 16.907 1.00 92.31 100 GLU A N 1
ATOM 782 C CA . GLU A 1 100 ? -1.339 6.446 17.991 1.00 92.31 100 GLU A CA 1
ATOM 783 C C . GLU A 1 100 ? -2.453 5.530 17.477 1.00 92.31 100 GLU A C 1
ATOM 785 O O . GLU A 1 100 ? -2.822 4.557 18.130 1.00 92.31 100 GLU A O 1
ATOM 790 N N . GLY A 1 101 ? -2.990 5.818 16.286 1.00 93.56 101 GLY A N 1
ATOM 791 C CA . GLY A 1 101 ? -3.979 4.957 15.644 1.00 93.56 101 GLY A CA 1
ATOM 792 C C . GLY A 1 101 ? -3.419 3.568 15.338 1.00 93.56 101 GLY A C 1
ATOM 793 O O . GLY A 1 101 ? -4.120 2.576 15.523 1.00 93.56 101 GLY A O 1
ATOM 794 N N . TYR A 1 102 ? -2.161 3.487 14.905 1.00 94.94 102 TYR A N 1
ATOM 795 C CA . TYR A 1 102 ? -1.467 2.220 14.694 1.00 94.94 102 TYR A CA 1
ATOM 796 C C . TYR A 1 102 ? -1.292 1.434 16.000 1.00 94.94 102 TYR A C 1
ATOM 798 O O . TYR A 1 102 ? -1.605 0.244 16.027 1.00 94.94 102 TYR A O 1
ATOM 806 N N . GLU A 1 103 ? -0.874 2.090 17.086 1.00 94.75 103 GLU A N 1
ATOM 807 C CA . GLU A 1 103 ? -0.736 1.434 18.392 1.00 94.75 103 GLU A CA 1
ATOM 808 C C . GLU A 1 103 ? -2.087 0.919 18.903 1.00 94.75 103 GLU A C 1
ATOM 810 O O . GLU A 1 103 ? -2.191 -0.222 19.348 1.00 94.75 103 GLU A O 1
ATOM 815 N N . ILE A 1 104 ? -3.156 1.715 18.783 1.00 94.12 104 ILE A N 1
ATOM 816 C CA . ILE A 1 104 ? -4.505 1.271 19.161 1.00 94.12 104 ILE A CA 1
ATOM 817 C C . ILE A 1 104 ? -4.917 0.061 18.324 1.00 94.12 104 ILE A C 1
ATOM 819 O O . ILE A 1 104 ? -5.376 -0.923 18.894 1.00 94.12 104 ILE A O 1
ATOM 823 N N . LEU A 1 105 ? -4.737 0.117 16.997 1.00 93.38 105 LEU A N 1
ATOM 824 C CA . LEU A 1 105 ? -5.078 -0.982 16.088 1.00 93.38 105 LEU A CA 1
ATOM 825 C C . LEU A 1 105 ? -4.345 -2.275 16.458 1.00 93.38 105 LEU A C 1
ATOM 827 O O . LEU A 1 105 ? -4.967 -3.332 16.484 1.00 93.38 105 LEU A O 1
ATOM 831 N N . SER A 1 106 ? -3.053 -2.169 16.769 1.00 92.00 106 SER A N 1
ATOM 832 C CA . SER A 1 106 ? -2.191 -3.294 17.154 1.00 92.00 106 SER A CA 1
ATOM 833 C C . SER A 1 106 ? -2.600 -3.934 18.483 1.00 92.00 106 SER A C 1
ATOM 835 O O . SER A 1 106 ? -2.277 -5.091 18.727 1.00 92.00 106 SER A O 1
ATOM 837 N N . ASN A 1 107 ? -3.336 -3.199 19.321 1.00 92.44 107 ASN A N 1
ATOM 838 C CA . ASN A 1 107 ? -3.863 -3.668 20.602 1.00 92.44 107 ASN A CA 1
ATOM 839 C C . ASN A 1 107 ? -5.365 -4.011 20.558 1.00 92.44 107 ASN A C 1
ATOM 841 O O . ASN A 1 107 ? -5.951 -4.330 21.596 1.00 92.44 107 ASN A O 1
ATOM 845 N N . LEU A 1 108 ? -6.022 -3.930 19.392 1.00 91.19 108 LEU A N 1
ATOM 846 C CA . LEU A 1 108 ? -7.418 -4.350 19.274 1.00 91.19 108 LEU A CA 1
ATOM 847 C C . LEU A 1 108 ? -7.547 -5.878 19.400 1.00 91.19 108 LEU A C 1
ATOM 849 O O . LEU A 1 108 ? -6.619 -6.611 19.060 1.00 91.19 108 LEU A O 1
ATOM 853 N N . PRO A 1 109 ? -8.713 -6.385 19.844 1.00 91.00 109 PRO A N 1
ATOM 854 C CA . PRO A 1 109 ? -8.968 -7.821 19.881 1.00 91.00 109 PRO A CA 1
ATOM 855 C C . PRO A 1 109 ? -8.837 -8.463 18.493 1.00 91.00 109 PRO A C 1
ATOM 857 O O . PRO A 1 109 ? -9.252 -7.863 17.502 1.00 91.00 109 PRO A O 1
ATOM 860 N N . GLU A 1 110 ? -8.399 -9.725 18.432 1.00 87.56 110 GLU A N 1
ATOM 861 C CA . GLU A 1 110 ? -8.256 -10.497 17.178 1.00 87.56 110 GLU A CA 1
ATOM 862 C C . GLU A 1 110 ? -9.557 -10.611 16.362 1.00 87.56 110 GLU A C 1
ATOM 864 O O . GLU A 1 110 ? -9.534 -10.824 15.151 1.00 87.56 110 GLU A O 1
ATOM 869 N N . SER A 1 111 ? -10.716 -10.428 17.004 1.00 89.31 111 SER A N 1
ATOM 870 C CA . SER A 1 111 ? -12.016 -10.368 16.325 1.00 89.31 111 SER A CA 1
ATOM 871 C C . SER A 1 111 ? -12.155 -9.162 15.386 1.00 89.31 111 SER A C 1
ATOM 873 O O . SER A 1 111 ? -13.018 -9.159 14.502 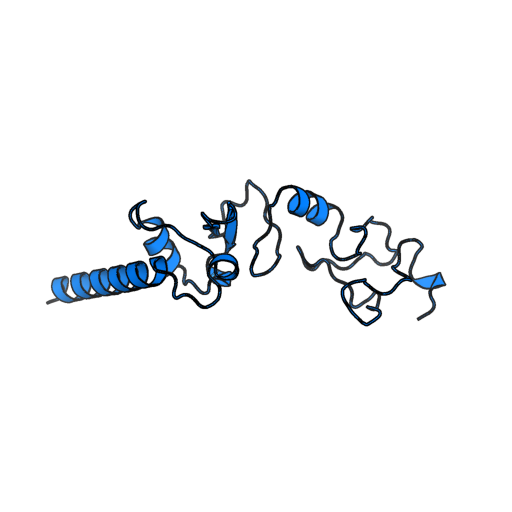1.00 89.31 111 SER A O 1
ATOM 875 N N . VAL A 1 112 ? -11.319 -8.134 15.555 1.00 91.06 112 VAL A N 1
ATOM 876 C CA . VAL A 1 112 ? -11.272 -6.948 14.705 1.00 91.06 112 VAL A CA 1
ATOM 877 C C . VAL A 1 112 ? -10.243 -7.158 13.606 1.00 91.06 112 VAL A C 1
ATOM 879 O O . VAL A 1 112 ? -9.052 -6.917 13.762 1.00 91.06 112 VAL A O 1
ATOM 882 N N . VAL A 1 113 ? -10.733 -7.569 12.444 1.00 91.94 113 VAL A N 1
ATOM 883 C CA . VAL A 1 113 ? -9.870 -7.902 11.315 1.00 91.94 113 VAL A CA 1
ATOM 884 C C . VAL A 1 113 ? -9.578 -6.664 10.460 1.00 91.94 113 VAL A C 1
ATOM 886 O O . VAL A 1 113 ? -10.496 -6.018 9.937 1.00 91.94 113 VAL A O 1
ATOM 889 N N . TYR A 1 114 ? -8.293 -6.347 10.274 1.00 93.62 114 TYR A N 1
ATOM 890 C CA . TYR A 1 114 ? -7.866 -5.311 9.335 1.00 93.62 114 TYR A CA 1
ATOM 891 C C . TYR A 1 114 ? -8.054 -5.778 7.885 1.00 93.62 114 TYR A C 1
ATOM 893 O O . TYR A 1 114 ? -7.635 -6.862 7.477 1.00 93.62 114 TYR A O 1
ATOM 901 N N . ALA A 1 115 ? -8.667 -4.912 7.082 1.00 94.19 115 ALA A N 1
ATOM 902 C CA . ALA A 1 115 ? -8.777 -5.084 5.644 1.00 94.19 115 ALA A CA 1
ATOM 903 C C . ALA A 1 115 ? -8.468 -3.753 4.955 1.00 94.19 115 ALA A C 1
ATOM 905 O O . ALA A 1 115 ? -9.059 -2.717 5.287 1.00 94.19 115 ALA A O 1
ATOM 906 N N . CYS A 1 116 ? -7.539 -3.792 4.001 1.00 94.56 116 CYS A N 1
ATOM 907 C CA . CYS A 1 116 ? -7.023 -2.610 3.329 1.00 94.56 116 CYS A CA 1
ATOM 908 C C . CYS A 1 116 ? -8.060 -1.958 2.417 1.00 94.56 116 CYS A C 1
ATOM 910 O O . CYS A 1 116 ? -8.983 -2.607 1.911 1.00 94.56 116 CYS A O 1
ATOM 912 N N . ARG A 1 117 ? -7.886 -0.659 2.160 1.00 91.69 117 ARG A N 1
ATOM 913 C CA . ARG A 1 117 ? -8.803 0.108 1.306 1.00 91.69 117 ARG A CA 1
ATOM 914 C C . ARG A 1 117 ? -9.030 -0.509 -0.089 1.00 91.69 117 ARG A C 1
ATOM 916 O O . ARG A 1 117 ? -10.194 -0.589 -0.483 1.00 91.69 117 ARG A O 1
ATOM 923 N N . PRO A 1 118 ? -8.007 -1.008 -0.817 1.00 93.12 118 PRO A N 1
ATOM 924 C CA . PRO A 1 118 ? -8.221 -1.703 -2.092 1.00 93.12 118 PRO A CA 1
ATOM 925 C C . PRO A 1 118 ? -9.165 -2.913 -2.010 1.00 93.12 118 PRO A C 1
ATOM 927 O O . PRO A 1 118 ? -9.925 -3.151 -2.943 1.00 93.12 118 PRO A O 1
ATOM 930 N N . CYS A 1 119 ? -9.168 -3.649 -0.894 1.00 93.12 119 CYS A N 1
ATOM 931 C CA . CYS A 1 119 ? -10.030 -4.819 -0.692 1.00 93.12 119 CYS A CA 1
ATOM 932 C C . CYS A 1 119 ? -11.408 -4.487 -0.090 1.00 93.12 119 CYS A C 1
ATOM 934 O O . CYS A 1 119 ? -12.272 -5.365 0.002 1.00 93.12 119 CYS A O 1
ATOM 936 N N . CYS A 1 120 ? -11.615 -3.251 0.367 1.00 87.81 120 CYS A N 1
ATOM 937 C CA . CYS A 1 120 ? -12.871 -2.787 0.967 1.00 87.81 120 CYS A CA 1
ATOM 938 C C . CYS A 1 120 ? -13.674 -1.856 0.047 1.00 87.81 120 CYS A C 1
ATOM 940 O O . CYS A 1 120 ? -14.883 -1.728 0.217 1.00 87.81 120 CYS A O 1
ATOM 942 N N . GLY A 1 121 ? -13.043 -1.235 -0.954 1.00 81.62 121 GLY A N 1
ATOM 943 C CA . GLY A 1 121 ? -13.731 -0.354 -1.896 1.00 81.62 121 GLY A CA 1
ATOM 944 C C . GLY A 1 121 ? -14.346 0.870 -1.206 1.00 81.62 121 GLY A C 1
ATOM 945 O O . GLY A 1 121 ? -13.639 1.630 -0.543 1.00 81.62 121 GLY A O 1
ATOM 946 N N . SER A 1 122 ? -15.654 1.078 -1.392 1.00 67.12 122 SER A N 1
ATOM 947 C CA . SER A 1 122 ? -16.429 2.171 -0.781 1.00 67.12 122 SER A CA 1
ATOM 948 C C . SER A 1 122 ? -16.972 1.850 0.611 1.00 67.12 122 SER A C 1
ATOM 950 O O . SER A 1 122 ? -17.562 2.727 1.244 1.00 67.12 122 SER A O 1
ATOM 952 N N . ASP A 1 123 ? -16.833 0.606 1.068 1.00 63.50 123 ASP A N 1
ATOM 953 C CA . ASP A 1 123 ? -17.411 0.180 2.334 1.00 63.50 123 ASP A CA 1
ATOM 954 C C . ASP A 1 123 ? -16.608 0.759 3.505 1.00 63.50 123 ASP A C 1
ATOM 956 O O . ASP A 1 123 ? -15.369 0.747 3.508 1.00 63.50 123 ASP A O 1
ATOM 960 N N . LYS A 1 124 ? -17.310 1.305 4.504 1.00 64.75 124 LYS A N 1
ATOM 961 C CA . LYS A 1 124 ? -16.651 1.839 5.700 1.00 64.75 124 LYS A CA 1
ATOM 962 C C . LYS A 1 124 ? -16.069 0.659 6.463 1.00 64.75 124 LYS A C 1
ATOM 964 O O . LYS A 1 124 ? -16.772 -0.244 6.901 1.00 64.75 124 LYS A O 1
ATOM 969 N N . THR A 1 125 ? -14.753 0.648 6.602 1.00 78.00 125 THR A N 1
ATOM 970 C CA . THR A 1 125 ? -14.048 -0.452 7.250 1.00 78.00 125 THR A CA 1
ATOM 971 C C . THR A 1 125 ? -14.437 -0.541 8.727 1.00 78.00 125 THR A C 1
ATOM 973 O O . THR A 1 125 ? -14.081 0.349 9.501 1.00 78.00 125 THR A O 1
ATOM 976 N N . LYS A 1 126 ? -15.106 -1.627 9.132 1.00 86.06 126 LYS A N 1
ATOM 977 C CA . LYS A 1 126 ? -15.540 -1.879 10.523 1.00 86.06 126 LYS A CA 1
ATOM 978 C C . LYS A 1 126 ? -14.421 -1.676 11.551 1.00 86.06 126 LYS A C 1
ATOM 980 O O . LYS A 1 126 ? -14.648 -1.083 12.600 1.00 86.06 126 LYS A O 1
ATOM 985 N N . TRP A 1 127 ? -13.192 -2.087 11.223 1.00 91.62 127 TRP A N 1
ATOM 986 C CA . TRP A 1 127 ? -12.028 -1.902 12.096 1.00 91.62 127 TRP A CA 1
ATOM 987 C C . TRP A 1 127 ? -11.756 -0.425 12.432 1.00 91.62 127 TRP A C 1
ATOM 989 O O . TRP A 1 127 ? -11.375 -0.120 13.559 1.00 91.62 127 TRP A O 1
ATOM 999 N N . ARG A 1 128 ? -12.027 0.518 11.513 1.00 91.69 128 ARG A N 1
ATOM 1000 C CA . ARG A 1 128 ? -11.885 1.963 11.782 1.00 91.69 128 ARG A CA 1
ATOM 1001 C C . ARG A 1 128 ? -12.922 2.470 12.775 1.00 91.69 128 ARG A C 1
ATOM 1003 O O . ARG A 1 128 ? -12.632 3.391 13.531 1.00 91.69 128 ARG A O 1
ATOM 1010 N N . GLU A 1 129 ? -14.136 1.931 12.757 1.00 91.31 129 GLU A N 1
ATOM 1011 C CA . GLU A 1 129 ? -15.178 2.332 13.707 1.00 91.31 129 GLU A CA 1
ATOM 1012 C C . GLU A 1 129 ? -14.811 1.884 15.121 1.00 91.31 129 GLU A C 1
ATOM 1014 O O . GLU A 1 129 ? -14.884 2.683 16.057 1.00 91.31 129 GLU A O 1
ATOM 1019 N N . VAL A 1 130 ? -14.327 0.644 15.256 1.00 93.19 130 VAL A N 1
ATOM 1020 C CA . VAL A 1 130 ? -13.837 0.112 16.534 1.00 93.19 130 VAL A CA 1
ATOM 1021 C C . VAL A 1 130 ? -12.638 0.918 17.032 1.00 93.19 130 VAL A C 1
ATOM 1023 O O . VAL A 1 130 ? -12.662 1.391 18.164 1.00 93.19 130 VAL A O 1
ATOM 1026 N N . LEU A 1 131 ? -11.651 1.181 16.173 1.00 93.44 131 LEU A N 1
ATOM 1027 C CA . LEU A 1 131 ? -10.481 1.999 16.509 1.00 93.44 131 LEU A CA 1
ATOM 1028 C C . LEU A 1 131 ? -10.867 3.387 17.036 1.00 93.44 131 LEU A C 1
ATOM 1030 O O . LEU A 1 131 ? -10.377 3.821 18.076 1.00 93.44 131 LEU A O 1
ATOM 1034 N N . ASN A 1 132 ? -11.782 4.080 16.353 1.00 92.44 132 ASN A N 1
ATOM 1035 C CA . ASN A 1 132 ? -12.255 5.394 16.796 1.00 92.44 132 ASN A CA 1
ATOM 1036 C C . ASN A 1 132 ? -13.022 5.319 18.123 1.00 92.44 132 ASN A C 1
ATOM 1038 O O . ASN A 1 132 ? -12.974 6.257 18.923 1.00 92.44 132 ASN A O 1
ATOM 1042 N N . SER A 1 133 ? -13.757 4.229 18.355 1.00 93.94 133 SER A N 1
ATOM 1043 C CA . SER A 1 133 ? -14.451 3.986 19.619 1.00 93.94 133 SER A CA 1
ATOM 1044 C C . SER A 1 133 ? -13.457 3.816 20.767 1.00 93.94 133 SER A C 1
ATOM 1046 O O . SER A 1 133 ? -13.606 4.491 21.788 1.00 93.94 133 SER A O 1
ATOM 1048 N N . GLU A 1 134 ? -12.416 2.999 20.581 1.00 94.12 134 GLU A N 1
ATOM 1049 C CA . GLU A 1 134 ? -11.369 2.774 21.585 1.00 94.12 134 GLU A CA 1
ATOM 1050 C C . GLU A 1 134 ? -10.576 4.046 21.884 1.00 94.12 134 GLU A C 1
ATOM 1052 O O . GLU A 1 134 ? -10.420 4.402 23.051 1.00 94.12 134 GLU A O 1
ATOM 1057 N N . LEU A 1 135 ? -10.206 4.822 20.859 1.00 92.12 135 LEU A N 1
ATOM 1058 C CA . LEU A 1 135 ? -9.565 6.125 21.059 1.00 92.12 135 LEU A CA 1
ATOM 1059 C C . LEU A 1 135 ? -10.423 7.042 21.945 1.00 92.12 135 LEU A C 1
ATOM 1061 O O . LEU A 1 135 ? -9.948 7.617 22.924 1.00 92.12 135 LEU A O 1
ATOM 1065 N N . ARG A 1 136 ? -11.722 7.160 21.640 1.00 94.19 136 ARG A N 1
ATOM 1066 C CA . ARG A 1 136 ? -12.646 7.993 22.426 1.00 94.19 136 ARG A CA 1
ATOM 1067 C C . ARG A 1 136 ? -12.843 7.469 23.848 1.00 94.19 136 ARG A C 1
ATOM 1069 O O . ARG A 1 136 ? -13.041 8.274 24.756 1.00 94.19 136 ARG A O 1
ATOM 1076 N N . LYS A 1 137 ? -12.856 6.147 24.047 1.00 93.81 137 LYS A N 1
ATOM 1077 C CA . LYS A 1 137 ? -12.942 5.536 25.381 1.00 93.81 137 LYS A CA 1
ATOM 1078 C C . LYS A 1 137 ? -11.700 5.868 26.203 1.00 93.81 137 LYS A C 1
ATOM 1080 O O . LYS A 1 137 ? -11.868 6.371 27.311 1.00 93.81 137 LYS A O 1
ATOM 1085 N N . GLY A 1 138 ? -10.505 5.683 25.640 1.00 90.88 138 GLY A N 1
ATOM 1086 C CA . GLY A 1 138 ? -9.243 6.018 26.302 1.00 90.88 138 GLY A CA 1
ATOM 1087 C C . GLY A 1 138 ? -9.182 7.491 26.705 1.00 90.88 138 GLY A C 1
ATOM 1088 O O . GLY A 1 138 ? -8.919 7.805 27.863 1.00 90.88 138 GLY A O 1
ATOM 1089 N N . LEU A 1 139 ? -9.554 8.403 25.798 1.00 92.69 139 LEU A N 1
ATOM 1090 C CA . LEU A 1 139 ? -9.615 9.838 26.105 1.00 92.69 139 LEU A CA 1
ATOM 1091 C C . LEU A 1 139 ? -10.579 10.157 27.258 1.00 92.69 139 LEU A C 1
ATOM 1093 O O . LEU A 1 139 ? -10.241 10.946 28.138 1.00 92.69 139 LEU A O 1
ATOM 1097 N N . ARG A 1 140 ? -11.768 9.539 27.291 1.00 95.38 140 ARG A N 1
ATOM 1098 C CA . ARG A 1 140 ? -12.721 9.735 28.398 1.00 95.38 140 ARG A CA 1
ATOM 1099 C C . ARG A 1 140 ? -12.180 9.228 29.730 1.00 95.38 140 ARG A C 1
ATOM 1101 O O . ARG A 1 140 ? -12.389 9.896 30.735 1.00 95.38 140 ARG A O 1
ATOM 1108 N N . GLN A 1 141 ? -11.510 8.078 29.742 1.00 94.31 141 GLN A N 1
ATOM 1109 C CA . GLN A 1 141 ? -10.924 7.515 30.962 1.00 94.31 141 GLN A CA 1
ATOM 1110 C C . GLN A 1 141 ? -9.838 8.429 31.535 1.00 94.31 141 GLN A C 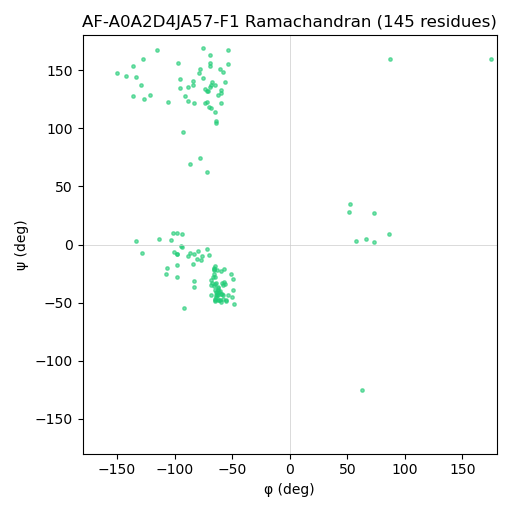1
ATOM 1112 O O . GLN A 1 141 ? -9.838 8.688 32.734 1.00 94.31 141 GLN A O 1
ATOM 1117 N N . VAL A 1 142 ? -8.970 8.978 30.679 1.00 94.56 142 VAL A N 1
ATOM 1118 C CA . VAL A 1 142 ? -7.955 9.953 31.105 1.00 94.56 142 VAL A CA 1
ATOM 1119 C C . VAL A 1 142 ? -8.614 11.199 31.694 1.00 94.56 142 VAL A C 1
ATOM 1121 O O . VAL A 1 142 ? -8.248 11.612 32.787 1.00 94.56 142 VAL A O 1
ATOM 1124 N N . LEU A 1 143 ? -9.622 11.768 31.023 1.00 95.25 143 LEU A N 1
ATOM 1125 C CA . LEU A 1 143 ? -10.335 12.945 31.534 1.00 95.25 143 LEU A CA 1
ATOM 1126 C C . LEU A 1 143 ? -11.017 12.685 32.884 1.00 95.25 143 LEU A C 1
ATOM 1128 O O . LEU A 1 143 ? -10.986 13.551 33.749 1.00 95.25 143 LEU A O 1
ATOM 1132 N N . GLN A 1 144 ? -11.613 11.505 33.072 1.00 95.06 144 GLN A N 1
ATOM 1133 C CA . GLN A 1 144 ? -12.240 11.119 34.340 1.00 95.06 144 GLN A CA 1
ATOM 1134 C C . GLN A 1 144 ? -11.228 10.927 35.470 1.00 95.06 144 GLN A C 1
ATOM 1136 O O . GLN A 1 144 ? -11.565 11.207 36.609 1.00 95.06 144 GLN A O 1
ATOM 1141 N N . GLY A 1 145 ? -10.011 10.466 35.175 1.00 92.50 145 GLY A N 1
ATOM 1142 C CA . GLY A 1 145 ? -8.953 10.317 36.179 1.00 92.50 145 GLY A CA 1
ATOM 1143 C C . GLY A 1 145 ? -8.280 11.631 36.592 1.00 92.50 145 GLY A C 1
ATOM 1144 O O . GLY A 1 145 ? -7.494 11.632 37.534 1.00 92.50 145 GLY A O 1
ATOM 1145 N N . LEU A 1 146 ? -8.553 12.728 35.879 1.00 90.31 146 LEU A N 1
ATOM 1146 C CA . LEU A 1 146 ? -8.042 14.071 36.177 1.00 90.31 146 LEU A CA 1
ATOM 1147 C C . LEU A 1 146 ? -9.051 14.945 36.945 1.00 90.31 146 LEU A C 1
ATOM 1149 O O . LEU A 1 146 ? -8.692 16.053 37.346 1.00 90.31 146 LEU A O 1
ATOM 1153 N N . LEU A 1 147 ? -10.293 14.473 37.101 1.00 76.81 147 LEU A N 1
ATOM 1154 C CA . LEU A 1 147 ? -11.368 15.096 37.883 1.00 76.81 147 LEU A CA 1
ATOM 1155 C C . LEU A 1 147 ? -11.439 14.468 39.277 1.00 76.81 147 LEU A C 1
ATOM 1157 O O . LEU A 1 147 ? -11.732 15.228 40.225 1.00 76.81 147 LEU A O 1
#

Secondary structure (DSSP, 8-state):
--GGGS-TTS--SPPTTSSS---TTT---TTT-PPPPTT--S-B-TTSSSBHHHHHHHHHT-B-TTT--B--TT--SS-EEE-TTT--EEETTTTT--HHHHHHHHTS-TTS----HHHHTTS--HHHHHHHHHHHHHHHHHHHHT-

Solvent-accessible surface area (backbone atoms only — not comparable to full-atom values): 8970 Å² total; per-residue (Å²): 136,61,72,88,75,46,32,92,68,48,82,87,64,63,42,95,90,43,103,52,81,74,51,77,90,69,42,45,19,55,30,78,58,53,56,65,56,94,54,35,84,64,67,51,38,98,74,67,48,26,41,49,71,44,42,56,32,51,75,73,51,31,32,19,87,81,74,45,34,53,56,60,100,80,55,77,83,60,64,58,47,63,14,79,82,75,71,31,46,33,44,35,64,76,74,68,40,52,73,68,52,45,54,51,55,74,67,50,60,85,88,58,61,51,63,46,64,88,83,45,65,89,56,82,57,64,45,57,56,52,46,54,49,51,54,54,50,54,54,50,54,55,56,61,76,74,108

Sequence (147 aa):
YHLACLGPNYPTKPFRKRKGWICSACIRCKGCGTAPGKNWDTEWSSDYSLCSACSVLYNKGNYCPICLHCYEDNDYESKMMQCAKCDHWVHAKCEGLSDEGYEILSNLPESVVYACRPCCGSDKTKWREVLNSELRKGLRQVLQGLL
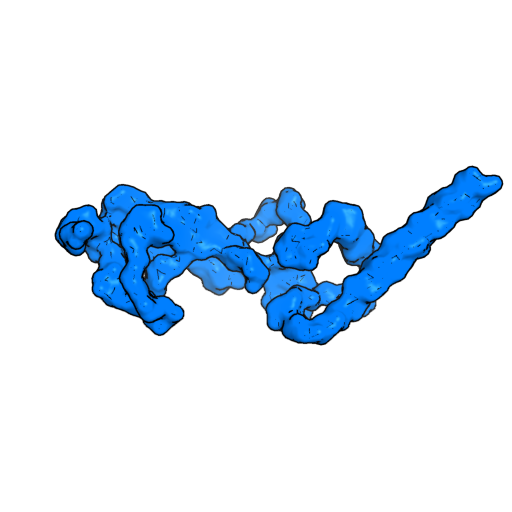
pLDDT: mean 85.62, std 11.49, range [55.5, 96.62]

InterPro domains:
  IPR001965 Zinc finger, PHD-type [SM00249] (63-120)
  IPR011011 Zinc finger, FYVE/PHD-type [SSF57903] (1-38)
  IPR011011 Zinc finger, FYVE/PHD-type [SSF57903] (62-131)
  IPR013083 Zinc finger, RING/FYVE/PHD-type [G3DSA:3.30.40.10] (57-122)
  IPR019786 Zinc finger, PHD-type, conserved site [PS01359] (51-119)
  IPR019787 Zinc finger, PHD-finger [PF00628] (67-119)
  IPR019787 Zinc finger, PHD-finger [PS50016] (61-122)

Foldseek 3Di:
DDPVQQAPQQPPDPQPPDPDDADQVGQAAQADRDGQPSHNPFDAPPSNNHGPVLVVQVVVLQAAPQSRHGDDPPPPVFLWDQAPVRRYIHGCVSQPHDPVLSVLLVPDDPVQGDHGCVRQPPHDRPNVVVSVVVVVVVVVVVVVVVD

Mean predicted aligned error: 7.57 Å

Radius of gyration: 20.89 Å; Cα contacts (8 Å, |Δi|>4): 173; chains: 1; bounding box: 40×28×68 Å

Nearest PDB structures (foldseek):
  3lqj-assembly2_B  TM=9.261E-01  e=3.084E-10  Homo sapiens
  3lqi-assembly1_A  TM=9.282E-01  e=6.182E-10  Homo sapiens
  3lqh-assembly1_A  TM=7.939E-01  e=1.222E-07  Homo sapiens
  7zez-assembly1_B  TM=8.571E-01  e=7.507E-08  Homo sapiens
  2kyu-assembly1_A  TM=7.705E-01  e=1.494E-06  Homo sapiens